Protein AF-C7ENZ5-F1 (afdb_monomer_lite)

Secondary structure (DSSP, 8-state):
-TT--B--EEEESSS-BTTBPPEEEEEEEETTTTEEEEEEEETTEE---B--S-----TT----

Organism: Bombus terrestris (NCBI:txid30195)

pLDDT: mean 96.77, std 1.86, range [89.81, 98.69]

Sequence (64 aa):
PPSAVRFAVNYQLGPTLNPRDDIAIHVSPRFAEGFITRNHIVSMTWGPEENDGPMWIQPGQEFE

Radius of gyration: 12.93 Å; chains: 1; bounding box: 29×18×32 Å

Structure (mmCIF, N/CA/C/O backbone):
data_AF-C7ENZ5-F1
#
_entry.id   AF-C7ENZ5-F1
#
loop_
_atom_site.group_PDB
_atom_site.id
_atom_site.type_symbol
_atom_site.label_atom_id
_atom_site.label_alt_id
_atom_site.label_comp_id
_atom_site.label_asym_id
_atom_site.label_entity_id
_atom_site.label_seq_id
_atom_site.pdbx_PDB_ins_code
_atom_site.Cartn_x
_atom_site.Cartn_y
_atom_site.Cartn_z
_atom_site.occupancy
_atom_site.B_iso_or_equiv
_atom_site.auth_seq_id
_atom_site.auth_comp_id
_atom_site.auth_asym_id
_atom_site.auth_atom_id
_atom_site.pdbx_PDB_model_num
ATOM 1 N N . PRO A 1 1 ? -2.286 2.189 13.313 1.00 89.81 1 PRO A N 1
ATOM 2 C CA . PRO A 1 1 ? -2.806 3.322 14.124 1.00 89.81 1 PRO A CA 1
ATOM 3 C C . PRO A 1 1 ? -4.323 3.477 13.958 1.00 89.81 1 PRO A C 1
ATOM 5 O O . PRO A 1 1 ? -4.793 3.239 12.848 1.00 89.81 1 PRO A O 1
ATOM 8 N N . PRO A 1 2 ? -5.076 3.888 14.995 1.00 95.25 2 PRO A N 1
ATOM 9 C CA . PRO A 1 2 ? -6.524 4.114 14.883 1.00 95.25 2 PRO A CA 1
ATOM 10 C C . PRO A 1 2 ? -6.911 5.192 13.858 1.00 95.25 2 PRO A C 1
ATOM 12 O O . PRO A 1 2 ? -7.978 5.128 13.266 1.00 95.25 2 PRO A O 1
ATOM 15 N N . SER A 1 3 ? -6.027 6.161 13.604 1.00 96.25 3 SER A N 1
ATOM 16 C CA . SER A 1 3 ? -6.210 7.234 12.616 1.00 96.25 3 SER A CA 1
ATOM 17 C C . SER A 1 3 ? -5.645 6.909 11.224 1.00 96.25 3 SER A C 1
ATOM 19 O O . SER A 1 3 ? -5.440 7.811 10.413 1.00 96.25 3 SER A O 1
ATOM 21 N N . ALA A 1 4 ? -5.322 5.642 10.941 1.00 95.94 4 ALA A N 1
ATOM 22 C CA . ALA A 1 4 ? -4.770 5.259 9.646 1.00 95.94 4 ALA A CA 1
ATOM 23 C C . ALA A 1 4 ? -5.804 5.455 8.526 1.00 95.94 4 ALA A C 1
ATOM 25 O O . ALA A 1 4 ? -6.937 4.999 8.638 1.00 95.94 4 ALA A O 1
ATOM 26 N N . VAL A 1 5 ? -5.388 6.099 7.432 1.00 96.38 5 VAL A N 1
ATOM 27 C CA . VAL A 1 5 ? -6.224 6.302 6.231 1.00 96.38 5 VAL A CA 1
ATOM 28 C C . VAL A 1 5 ? -5.947 5.225 5.182 1.00 96.38 5 VAL A C 1
ATOM 30 O O . VAL A 1 5 ? -6.868 4.680 4.582 1.00 96.38 5 VAL A O 1
ATOM 33 N N . ARG A 1 6 ? -4.667 4.894 4.983 1.00 96.44 6 ARG A N 1
ATOM 34 C CA . ARG A 1 6 ? -4.199 3.838 4.082 1.00 96.44 6 ARG A CA 1
ATOM 35 C C . ARG A 1 6 ? -2.753 3.470 4.385 1.00 96.44 6 ARG A C 1
ATOM 37 O O . ARG A 1 6 ? -2.031 4.246 5.012 1.00 96.44 6 ARG A O 1
ATOM 44 N N . PHE A 1 7 ? -2.317 2.340 3.857 1.00 97.44 7 PHE A N 1
ATOM 45 C CA . PHE A 1 7 ? -0.906 2.004 3.679 1.00 97.44 7 PHE A CA 1
ATOM 46 C C . PHE A 1 7 ? -0.741 1.201 2.385 1.00 97.44 7 PHE A C 1
ATOM 48 O O . PHE A 1 7 ? -1.726 0.947 1.691 1.00 97.44 7 PHE A O 1
ATOM 55 N N . ALA A 1 8 ? 0.492 0.843 2.031 1.00 97.69 8 ALA A N 1
ATOM 56 C CA . ALA A 1 8 ? 0.749 -0.033 0.898 1.00 97.69 8 ALA A CA 1
ATOM 57 C C . ALA A 1 8 ? 1.887 -1.008 1.193 1.00 97.69 8 ALA A C 1
ATOM 59 O O . ALA A 1 8 ? 2.882 -0.633 1.815 1.00 97.69 8 ALA A O 1
ATOM 60 N N . VAL A 1 9 ? 1.742 -2.231 0.693 1.00 97.81 9 VAL A N 1
ATOM 61 C CA . VAL A 1 9 ? 2.798 -3.240 0.612 1.00 97.81 9 VAL A CA 1
ATOM 62 C C . VAL A 1 9 ? 3.085 -3.474 -0.864 1.00 97.81 9 VAL A C 1
ATOM 64 O O . VAL A 1 9 ? 2.165 -3.718 -1.645 1.00 97.81 9 VAL A O 1
ATOM 67 N N . ASN A 1 10 ? 4.357 -3.368 -1.247 1.00 98.25 10 ASN A N 1
ATOM 68 C CA . ASN A 1 10 ? 4.791 -3.491 -2.634 1.00 98.25 10 ASN A CA 1
ATOM 69 C C . ASN A 1 10 ? 5.815 -4.617 -2.766 1.00 98.25 10 ASN A C 1
ATOM 71 O O . ASN A 1 10 ? 6.847 -4.588 -2.096 1.00 98.25 10 ASN A O 1
ATOM 75 N N . TYR A 1 11 ? 5.567 -5.552 -3.682 1.00 98.31 11 TYR A N 1
ATOM 76 C CA . TYR A 1 11 ? 6.578 -6.480 -4.177 1.00 98.31 11 TYR A CA 1
ATOM 77 C C . TYR A 1 11 ? 7.244 -5.860 -5.413 1.00 98.31 11 TYR A C 1
ATOM 79 O O . TYR A 1 11 ? 6.695 -5.897 -6.516 1.00 98.31 11 TYR A O 1
ATOM 87 N N . GLN A 1 12 ? 8.380 -5.195 -5.190 1.00 98.25 12 GLN A N 1
ATOM 88 C CA . GLN A 1 12 ? 9.091 -4.379 -6.181 1.00 98.25 12 GLN A CA 1
ATOM 89 C C . GLN A 1 12 ? 10.322 -5.118 -6.733 1.00 98.25 12 GLN A C 1
ATOM 91 O O . GLN A 1 12 ? 10.996 -5.830 -5.991 1.00 98.25 12 GLN A O 1
ATOM 96 N N . LEU A 1 13 ? 10.638 -4.926 -8.020 1.00 97.88 13 LEU A N 1
ATOM 97 C CA . LEU A 1 13 ? 11.737 -5.615 -8.725 1.00 97.88 13 LEU A CA 1
ATOM 98 C C . LEU A 1 13 ? 13.142 -5.064 -8.410 1.00 97.88 13 LEU A C 1
ATOM 100 O O . LEU A 1 13 ? 14.141 -5.539 -8.947 1.00 97.88 13 LEU A O 1
ATOM 104 N N . GLY A 1 14 ? 13.233 -4.086 -7.519 1.00 97.12 14 GLY A N 1
ATOM 105 C CA . GLY A 1 14 ? 14.475 -3.505 -7.032 1.00 97.12 14 GLY A CA 1
ATOM 106 C C . GLY A 1 14 ? 14.181 -2.437 -5.979 1.00 97.12 14 GLY A C 1
ATOM 107 O O . GLY A 1 14 ? 13.014 -2.169 -5.691 1.00 97.12 14 GLY A O 1
ATOM 108 N N . PRO A 1 15 ? 15.200 -1.848 -5.338 1.00 96.00 15 PRO A N 1
ATOM 109 C CA . PRO A 1 15 ? 15.006 -0.858 -4.279 1.00 96.00 15 PRO A CA 1
ATOM 110 C C . PRO A 1 15 ? 14.846 0.581 -4.798 1.00 96.00 15 PRO A C 1
ATOM 112 O O . PRO A 1 15 ? 14.611 1.494 -4.004 1.00 96.00 15 PRO A O 1
ATOM 115 N N . THR A 1 16 ? 15.012 0.822 -6.099 1.00 97.56 16 THR A N 1
ATOM 116 C CA . THR A 1 16 ? 15.078 2.170 -6.671 1.00 97.56 16 THR A CA 1
ATOM 117 C C . THR A 1 16 ? 13.702 2.827 -6.648 1.00 97.56 16 THR A C 1
ATOM 119 O O . THR A 1 16 ? 12.681 2.208 -6.954 1.00 97.56 16 THR A O 1
ATOM 122 N N . LEU A 1 17 ? 13.661 4.107 -6.268 1.00 94.25 17 LEU A N 1
ATOM 123 C CA . LEU A 1 17 ? 12.421 4.888 -6.170 1.00 94.25 17 LEU A CA 1
ATOM 124 C C . LEU A 1 17 ? 12.342 6.038 -7.181 1.00 94.25 17 LEU A C 1
ATOM 126 O O . LEU A 1 17 ? 11.264 6.606 -7.351 1.00 94.25 17 LEU A O 1
ATOM 130 N N . ASN A 1 18 ? 13.453 6.401 -7.830 1.00 93.50 18 ASN A N 1
ATOM 131 C CA . ASN A 1 18 ? 13.492 7.478 -8.816 1.00 93.50 18 ASN A CA 1
ATOM 132 C C . ASN A 1 18 ? 14.599 7.261 -9.883 1.00 93.50 18 ASN A C 1
ATOM 134 O O . ASN A 1 18 ? 15.766 7.513 -9.577 1.00 93.50 18 ASN A O 1
ATOM 138 N N . PRO A 1 19 ? 14.251 6.821 -11.113 1.00 90.44 19 PRO A N 1
ATOM 139 C CA . PRO A 1 19 ? 12.935 6.292 -11.472 1.00 90.44 19 PRO A CA 1
ATOM 140 C C . PRO A 1 19 ? 12.641 5.030 -10.651 1.00 90.44 19 PRO A C 1
ATOM 142 O O . PRO A 1 19 ? 13.551 4.319 -10.229 1.00 90.44 19 PRO A O 1
ATOM 145 N N . ARG A 1 20 ? 11.372 4.808 -10.325 1.00 95.38 20 ARG A N 1
ATOM 146 C CA . ARG A 1 20 ? 10.956 3.676 -9.499 1.00 95.38 20 ARG A CA 1
ATOM 147 C C . ARG A 1 20 ? 11.072 2.377 -10.302 1.00 95.38 20 ARG A C 1
ATOM 149 O O . ARG A 1 20 ? 10.653 2.343 -11.455 1.00 95.38 20 ARG A O 1
ATOM 156 N N . ASP A 1 21 ? 11.582 1.325 -9.667 1.00 98.25 21 ASP A N 1
ATOM 157 C CA . ASP A 1 21 ? 11.545 -0.029 -10.230 1.00 98.25 21 ASP A CA 1
ATOM 158 C C . ASP A 1 21 ?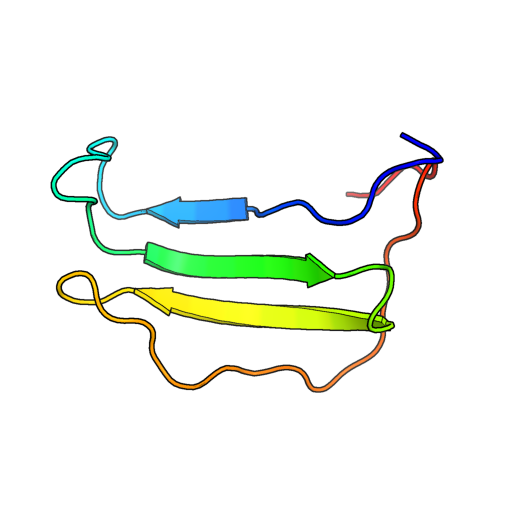 10.103 -0.553 -10.306 1.00 98.25 21 ASP A C 1
ATOM 160 O O . ASP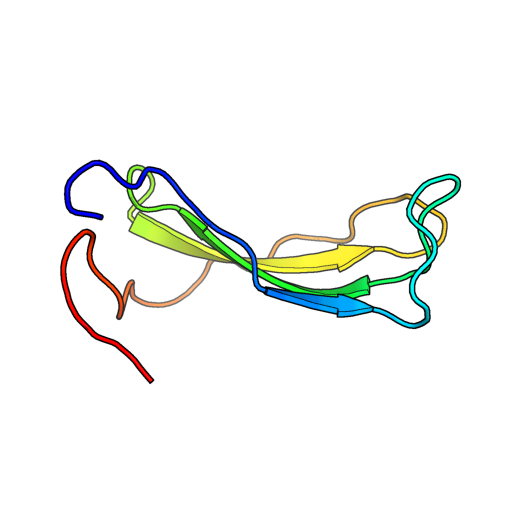 A 1 21 ? 9.273 -0.245 -9.448 1.00 98.25 21 ASP A O 1
ATOM 164 N N . ASP A 1 22 ? 9.804 -1.383 -11.301 1.00 98.50 22 ASP A N 1
ATOM 165 C CA . ASP A 1 22 ? 8.469 -1.958 -11.477 1.00 98.50 22 ASP A CA 1
ATOM 166 C C . ASP A 1 22 ? 7.952 -2.639 -10.196 1.00 98.50 22 ASP A C 1
ATOM 168 O O . ASP A 1 22 ? 8.694 -3.291 -9.450 1.00 98.50 22 ASP A O 1
ATOM 172 N N . ILE A 1 23 ? 6.650 -2.491 -9.945 1.00 98.69 23 ILE A N 1
ATOM 173 C CA . ILE A 1 23 ? 5.953 -3.146 -8.836 1.00 98.69 23 ILE A CA 1
ATOM 174 C C . ILE A 1 23 ? 5.124 -4.272 -9.434 1.00 98.69 23 ILE A C 1
ATOM 176 O O . ILE A 1 23 ? 4.107 -4.007 -10.072 1.00 98.69 23 ILE A O 1
ATOM 180 N N . ALA A 1 24 ? 5.524 -5.520 -9.190 1.00 98.38 24 ALA A N 1
ATOM 181 C CA . ALA A 1 24 ? 4.759 -6.681 -9.635 1.00 98.38 24 ALA A CA 1
ATOM 182 C C . ALA A 1 24 ? 3.413 -6.782 -8.906 1.00 98.38 24 ALA A C 1
ATOM 184 O O . ALA A 1 24 ? 2.406 -7.122 -9.519 1.00 98.38 24 ALA A O 1
ATOM 185 N N . ILE A 1 25 ? 3.401 -6.486 -7.600 1.00 98.44 25 ILE A N 1
ATOM 186 C CA . ILE A 1 25 ? 2.198 -6.532 -6.762 1.00 98.44 25 ILE A CA 1
ATOM 187 C C . ILE A 1 25 ? 2.178 -5.313 -5.841 1.00 98.44 25 ILE A C 1
ATOM 189 O O . ILE A 1 25 ? 3.051 -5.157 -4.987 1.00 98.44 25 ILE A O 1
ATOM 193 N N . HIS A 1 26 ? 1.168 -4.467 -6.002 1.00 98.62 26 HIS A N 1
ATOM 194 C CA . HIS A 1 26 ? 0.801 -3.398 -5.081 1.00 98.62 26 HIS A CA 1
ATOM 195 C C . HIS A 1 26 ? -0.459 -3.812 -4.327 1.00 98.62 26 HIS A C 1
ATOM 197 O O . HIS A 1 26 ? -1.473 -4.074 -4.965 1.00 98.62 26 HIS A O 1
ATOM 203 N N . VAL A 1 27 ? -0.416 -3.833 -2.995 1.00 98.25 27 VAL A N 1
ATOM 204 C CA . VAL A 1 27 ? -1.592 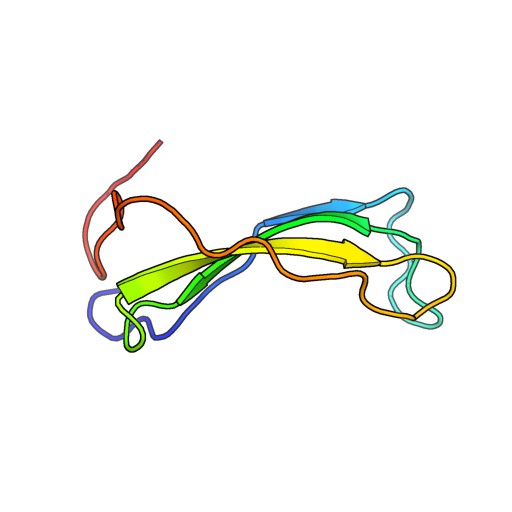-4.048 -2.137 1.00 98.25 27 VAL A CA 1
ATOM 205 C C . VAL A 1 27 ? -1.765 -2.828 -1.248 1.00 98.25 27 VAL A C 1
ATOM 207 O O . VAL A 1 27 ? -0.885 -2.528 -0.442 1.00 98.25 27 VAL A O 1
ATOM 210 N N . SER A 1 28 ? -2.887 -2.119 -1.376 1.00 97.94 28 SER A N 1
ATOM 211 C CA . SER A 1 28 ? -3.160 -0.915 -0.589 1.00 97.94 28 SER A CA 1
ATOM 212 C C . SER A 1 28 ? -4.564 -0.925 0.010 1.00 97.94 28 SER A C 1
ATOM 214 O O . SER A 1 28 ? -5.539 -0.632 -0.686 1.00 97.94 28 SER A O 1
ATOM 216 N N . PRO A 1 29 ? -4.686 -1.238 1.312 1.00 97.81 29 PRO A N 1
ATOM 217 C CA . PRO A 1 29 ? -5.921 -1.049 2.062 1.00 97.81 29 PRO A CA 1
ATOM 218 C C . PRO A 1 29 ? -6.267 0.436 2.133 1.00 97.81 29 PRO A C 1
ATOM 220 O O . PRO A 1 29 ? -5.480 1.241 2.644 1.00 97.81 29 PRO A O 1
ATOM 223 N N . ARG A 1 30 ? -7.441 0.794 1.610 1.00 97.19 30 ARG A N 1
ATOM 224 C CA . ARG A 1 30 ? -7.979 2.154 1.623 1.00 97.19 30 ARG A CA 1
ATOM 225 C C . ARG A 1 30 ? -9.178 2.194 2.567 1.00 97.19 30 ARG A C 1
ATOM 227 O O . ARG A 1 30 ? -10.281 1.778 2.219 1.00 97.19 30 ARG A O 1
ATOM 234 N N . PHE A 1 31 ? -8.933 2.592 3.816 1.00 96.50 31 PHE A N 1
ATOM 235 C CA . PHE A 1 31 ? -9.900 2.388 4.900 1.00 96.50 31 PHE A CA 1
ATOM 236 C C . PHE A 1 31 ? -11.160 3.244 4.756 1.00 96.50 31 PHE A C 1
ATOM 238 O O . PHE A 1 31 ? -12.233 2.791 5.141 1.00 96.50 31 PHE A O 1
ATOM 245 N N . ALA A 1 32 ? -11.047 4.452 4.198 1.00 94.56 32 ALA A N 1
ATOM 246 C CA . ALA A 1 32 ? -12.200 5.329 3.997 1.00 94.56 32 ALA A CA 1
ATOM 247 C C . ALA A 1 32 ? -13.120 4.818 2.876 1.00 94.56 32 ALA A C 1
ATOM 249 O O . ALA A 1 32 ? -14.335 4.979 2.945 1.00 94.56 32 ALA A O 1
ATOM 250 N N . GLU A 1 33 ? -12.537 4.186 1.861 1.00 95.38 33 GLU A N 1
ATOM 251 C CA . GLU A 1 33 ? -13.233 3.654 0.696 1.00 95.38 33 GLU A CA 1
ATOM 252 C C . GLU A 1 33 ? -13.760 2.228 0.915 1.00 95.38 33 GLU A C 1
ATOM 254 O O . GLU A 1 33 ? -14.663 1.788 0.207 1.00 95.38 33 GLU A O 1
ATOM 259 N N . GLY A 1 34 ? -13.235 1.512 1.912 1.00 96.44 34 GLY A N 1
ATOM 260 C CA . GLY A 1 34 ? -13.751 0.208 2.327 1.00 96.44 34 GLY A CA 1
ATOM 261 C C . GLY A 1 34 ? -13.328 -0.961 1.435 1.00 96.44 34 GLY A C 1
ATOM 262 O O . GLY A 1 34 ? -13.941 -2.022 1.511 1.00 96.44 34 GLY A O 1
ATOM 263 N N . PHE A 1 35 ? -12.274 -0.799 0.630 1.00 97.06 35 PHE A N 1
ATOM 264 C CA . PHE A 1 35 ? -11.687 -1.876 -0.173 1.00 97.06 35 PHE A CA 1
ATOM 265 C C . PHE A 1 35 ? -10.155 -1.891 -0.122 1.00 97.06 35 PHE A C 1
ATOM 267 O O . PHE A 1 35 ? -9.493 -0.937 0.298 1.00 97.06 35 PHE A O 1
ATOM 274 N N . ILE A 1 36 ? -9.580 -3.006 -0.568 1.00 98.12 36 ILE A N 1
ATOM 275 C CA . ILE A 1 36 ? -8.137 -3.169 -0.743 1.00 98.12 36 ILE A CA 1
ATOM 276 C C . ILE A 1 36 ? -7.847 -3.125 -2.239 1.00 98.12 36 ILE A C 1
ATOM 278 O O . ILE A 1 36 ? -8.225 -4.039 -2.968 1.00 98.12 36 ILE A O 1
ATOM 282 N N . THR A 1 37 ? -7.153 -2.082 -2.691 1.00 98.06 37 THR A N 1
ATOM 283 C CA . THR A 1 37 ? -6.709 -1.996 -4.085 1.00 98.06 37 THR A CA 1
ATOM 284 C C . THR A 1 37 ? -5.560 -2.957 -4.321 1.00 98.06 37 THR A C 1
ATOM 286 O O . THR A 1 37 ? -4.548 -2.876 -3.617 1.00 98.06 37 THR A O 1
ATOM 289 N N . ARG A 1 38 ? -5.676 -3.805 -5.349 1.00 98.38 38 ARG A N 1
ATOM 290 C CA . ARG A 1 38 ? -4.517 -4.449 -5.973 1.00 98.38 38 ARG A CA 1
ATOM 291 C C . ARG A 1 38 ? -4.229 -3.842 -7.332 1.00 98.38 38 ARG A C 1
ATOM 293 O O . ARG A 1 38 ? -5.148 -3.494 -8.068 1.00 98.38 38 ARG A O 1
ATOM 300 N N . ASN A 1 39 ? -2.950 -3.700 -7.648 1.00 98.69 39 ASN A N 1
ATOM 301 C CA . ASN A 1 39 ? -2.497 -3.244 -8.958 1.00 98.69 39 ASN A CA 1
ATOM 302 C C . ASN A 1 39 ? -1.024 -3.648 -9.182 1.00 98.69 39 ASN A C 1
ATOM 304 O O . ASN A 1 39 ? -0.416 -4.309 -8.338 1.00 98.69 39 ASN A O 1
ATOM 308 N N . HIS A 1 40 ? -0.441 -3.208 -10.291 1.00 98.69 40 HIS A N 1
ATOM 309 C CA . HIS A 1 40 ? 0.975 -3.281 -10.624 1.00 98.69 40 HIS A CA 1
ATOM 310 C C . HIS A 1 40 ? 1.451 -1.950 -11.231 1.00 98.69 40 HIS A C 1
ATOM 312 O O . HIS A 1 40 ? 0.647 -1.151 -11.718 1.00 98.69 40 HIS A O 1
ATOM 318 N N . ILE A 1 41 ? 2.766 -1.722 -11.214 1.00 98.44 41 ILE A N 1
ATOM 319 C CA . ILE A 1 41 ? 3.425 -0.650 -11.970 1.00 98.44 41 ILE A CA 1
ATOM 320 C C . ILE A 1 41 ? 4.383 -1.287 -12.968 1.00 98.44 41 ILE A C 1
ATOM 322 O O . ILE A 1 41 ? 5.262 -2.040 -12.554 1.00 98.44 41 ILE A O 1
ATOM 326 N N . VAL A 1 42 ? 4.252 -0.927 -14.245 1.00 98.06 42 VAL A N 1
ATOM 327 C CA . VAL A 1 42 ? 5.220 -1.254 -15.302 1.00 98.06 42 VAL A CA 1
ATOM 328 C C . VAL A 1 42 ? 5.620 0.030 -16.010 1.00 98.06 42 VAL A C 1
ATOM 330 O O . VAL A 1 42 ? 4.758 0.809 -16.419 1.00 98.06 42 VAL A O 1
ATOM 333 N N . SER A 1 43 ? 6.925 0.270 -16.153 1.00 96.44 43 SER A N 1
ATOM 334 C CA . SER A 1 43 ? 7.455 1.476 -16.806 1.00 96.44 43 SER A CA 1
ATOM 335 C C . SER A 1 43 ? 6.832 2.759 -16.239 1.00 96.44 43 SER A C 1
ATOM 337 O O . SER A 1 43 ? 6.334 3.611 -16.976 1.00 96.44 43 SER A O 1
ATOM 339 N N . MET A 1 44 ? 6.815 2.874 -14.905 1.00 96.12 44 MET A N 1
ATOM 340 C CA . MET A 1 44 ? 6.257 4.017 -14.160 1.00 96.12 44 MET A CA 1
ATOM 341 C C . MET A 1 44 ? 4.744 4.251 -14.340 1.00 96.12 44 MET A C 1
ATOM 343 O O . MET A 1 44 ? 4.233 5.282 -13.901 1.00 96.12 44 MET A O 1
ATOM 347 N N . THR A 1 45 ? 4.014 3.312 -14.944 1.00 97.50 45 THR A N 1
ATOM 348 C CA . THR A 1 45 ? 2.575 3.434 -15.211 1.00 97.50 45 THR A CA 1
ATOM 349 C C . THR A 1 45 ? 1.788 2.401 -14.416 1.00 97.50 45 THR A C 1
ATOM 351 O O . THR A 1 45 ? 2.159 1.230 -14.379 1.00 97.50 45 THR A O 1
ATOM 354 N N . TRP A 1 46 ? 0.698 2.838 -13.783 1.00 98.50 46 TRP A N 1
ATOM 355 C CA . TRP A 1 46 ? -0.244 1.945 -13.110 1.00 98.50 46 TRP A CA 1
ATOM 356 C C . TRP A 1 46 ? -1.059 1.141 -14.121 1.00 98.50 46 TRP A C 1
ATOM 358 O O . TRP A 1 46 ? -1.544 1.693 -15.111 1.00 98.50 46 TRP A O 1
ATOM 368 N N . GLY A 1 47 ? -1.244 -0.144 -13.837 1.00 98.69 47 GLY A N 1
ATOM 369 C CA . GLY A 1 47 ? -2.193 -0.992 -14.546 1.00 98.69 47 GLY A CA 1
ATOM 370 C C . GLY A 1 47 ? -3.655 -0.733 -14.146 1.00 98.69 47 GLY A C 1
ATOM 371 O O . GLY A 1 47 ? -3.959 0.221 -13.418 1.00 98.69 47 GLY A O 1
ATOM 372 N N . PRO A 1 48 ? -4.590 -1.580 -14.611 1.00 98.38 48 PRO A N 1
ATOM 373 C CA . PRO A 1 48 ? -5.968 -1.571 -14.130 1.00 98.38 48 PRO A CA 1
ATOM 374 C C . PRO A 1 48 ? -6.035 -1.971 -12.647 1.00 98.38 48 PRO A C 1
ATOM 376 O O . PRO A 1 48 ? -5.413 -2.945 -12.230 1.00 98.38 48 PRO A O 1
ATOM 379 N N . GLU A 1 49 ? -6.800 -1.220 -11.852 1.00 98.31 49 GLU A N 1
ATOM 380 C CA . GLU A 1 49 ? -7.043 -1.558 -10.447 1.00 98.31 49 GLU A CA 1
ATOM 381 C C . GLU A 1 49 ? -7.990 -2.755 -10.319 1.00 98.31 49 GLU A C 1
ATOM 383 O O . GLU A 1 49 ? -8.986 -2.861 -11.035 1.00 98.31 49 GLU A O 1
ATOM 388 N N . GLU A 1 50 ? -7.736 -3.594 -9.321 1.00 98.44 50 GLU A N 1
ATOM 389 C CA . GLU A 1 50 ? -8.675 -4.606 -8.865 1.00 98.44 50 GLU A CA 1
ATOM 390 C C . GLU A 1 50 ? -9.104 -4.296 -7.422 1.00 98.44 50 GLU A C 1
ATOM 392 O O . GLU A 1 50 ? -8.301 -4.389 -6.489 1.00 98.44 50 GLU A O 1
ATOM 397 N N . ASN A 1 51 ? -10.371 -3.919 -7.236 1.00 97.88 51 ASN A N 1
ATOM 398 C CA . ASN A 1 51 ? -10.899 -3.428 -5.954 1.00 97.88 51 ASN A CA 1
ATOM 399 C C . ASN A 1 51 ? -11.996 -4.333 -5.357 1.00 97.88 51 ASN A C 1
ATOM 401 O O . ASN A 1 51 ? -12.527 -4.029 -4.292 1.00 97.88 51 ASN A O 1
ATOM 405 N N . ASP A 1 52 ? -12.338 -5.441 -6.021 1.00 96.75 52 ASP A N 1
ATOM 406 C CA . ASP A 1 52 ? -13.386 -6.353 -5.556 1.00 96.75 52 ASP A CA 1
ATOM 407 C C . ASP A 1 52 ? -12.959 -7.146 -4.319 1.00 96.75 52 ASP A C 1
ATOM 409 O O . ASP A 1 52 ? -11.821 -7.608 -4.218 1.00 96.75 52 ASP A O 1
ATOM 413 N N . GLY A 1 53 ? -13.907 -7.389 -3.418 1.00 94.62 53 GLY A N 1
ATOM 414 C CA . GLY A 1 53 ? -13.703 -8.181 -2.208 1.00 94.62 53 GLY A CA 1
ATOM 415 C C . GLY A 1 53 ? -13.884 -7.367 -0.926 1.00 94.62 53 GLY A C 1
ATOM 416 O O . GLY A 1 53 ? -14.081 -6.153 -0.967 1.00 94.62 53 GLY A O 1
ATOM 417 N N . PRO A 1 54 ? -13.887 -8.037 0.232 1.00 94.75 54 PRO A N 1
ATOM 418 C CA . PRO A 1 54 ? -14.139 -7.383 1.509 1.00 94.75 54 PRO A CA 1
ATOM 419 C C . PRO A 1 54 ? -12.880 -6.705 2.082 1.00 9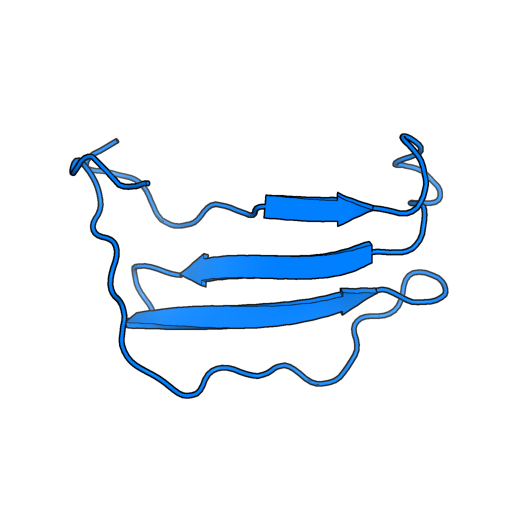4.75 54 PRO A C 1
ATOM 421 O O . PRO A 1 54 ? -11.744 -7.069 1.782 1.00 94.75 54 PRO A O 1
ATOM 424 N N . MET A 1 55 ? -13.094 -5.741 2.978 1.00 96.12 55 MET A N 1
ATOM 425 C CA . MET A 1 55 ? -12.047 -5.157 3.817 1.00 96.12 55 MET A CA 1
ATOM 426 C C . MET A 1 55 ? -11.832 -6.027 5.063 1.00 96.12 55 MET A C 1
ATOM 428 O O . MET A 1 55 ? -12.622 -5.972 6.004 1.00 96.12 55 MET A O 1
ATOM 432 N N .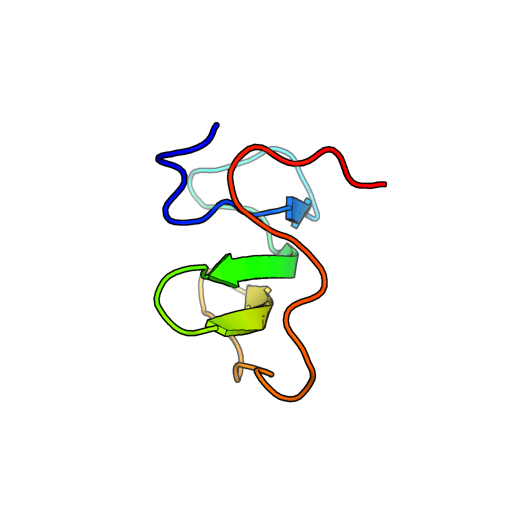 TRP A 1 56 ? -10.760 -6.822 5.079 1.00 93.75 56 TRP A N 1
ATOM 433 C CA . TRP A 1 56 ? -10.427 -7.698 6.217 1.00 93.75 56 TRP A CA 1
ATOM 434 C C . TRP A 1 56 ? -9.636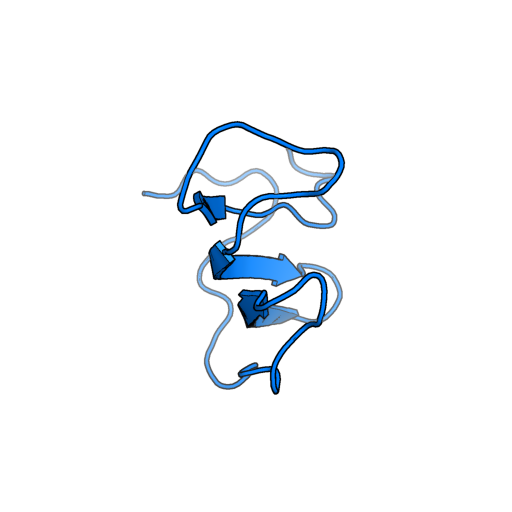 -7.010 7.338 1.00 93.75 56 TRP A C 1
ATOM 436 O O . TRP A 1 56 ? -9.442 -7.599 8.395 1.00 93.75 56 TRP A O 1
ATOM 446 N N . ILE A 1 57 ? -9.168 -5.782 7.113 1.00 95.69 57 ILE A N 1
ATOM 447 C CA . ILE A 1 57 ? -8.238 -5.074 8.000 1.00 95.69 57 ILE A CA 1
ATOM 448 C C . ILE A 1 57 ? -8.871 -3.782 8.497 1.00 95.69 57 ILE A C 1
ATOM 450 O O . ILE A 1 57 ? -9.541 -3.089 7.734 1.00 95.69 57 ILE A O 1
ATOM 454 N N . GLN A 1 58 ? -8.628 -3.423 9.759 1.00 95.88 58 GLN A N 1
ATOM 455 C CA . GLN A 1 58 ? -9.194 -2.212 10.355 1.00 95.88 58 GLN A CA 1
ATOM 456 C C . GLN A 1 58 ? -8.129 -1.326 11.014 1.00 95.88 58 GLN A C 1
ATOM 458 O O . GLN A 1 58 ? -7.151 -1.832 11.576 1.00 95.88 58 GLN A O 1
ATOM 463 N N . PRO A 1 59 ? -8.310 0.008 11.000 1.00 97.00 59 PRO A N 1
ATOM 464 C CA . PRO A 1 59 ? -7.427 0.919 11.712 1.00 97.00 59 PRO A CA 1
ATOM 465 C C . PRO A 1 59 ? -7.330 0.583 13.204 1.00 97.00 59 PRO A C 1
ATOM 467 O O . PRO A 1 59 ? -8.329 0.478 13.908 1.00 97.00 59 PRO A O 1
ATOM 470 N N . GLY A 1 60 ? -6.099 0.462 13.701 1.00 96.31 60 GLY A N 1
ATOM 471 C CA . GLY A 1 60 ? -5.833 0.220 15.123 1.00 96.31 60 GLY A CA 1
ATOM 472 C C . GLY A 1 60 ? -5.950 -1.239 15.566 1.00 96.31 60 GLY A C 1
ATOM 473 O O . GLY A 1 60 ? -5.729 -1.496 16.744 1.00 96.31 60 GLY A O 1
ATOM 474 N N . GLN A 1 61 ? -6.245 -2.169 14.655 1.00 96.81 61 GLN A N 1
ATOM 475 C CA . GLN A 1 61 ? -6.227 -3.609 14.920 1.00 96.81 61 GLN A CA 1
ATOM 476 C C . GLN A 1 61 ? -4.948 -4.257 14.379 1.00 96.81 61 GLN A C 1
ATOM 478 O O . GLN A 1 61 ? -4.347 -3.768 13.418 1.00 96.81 61 GLN A O 1
ATOM 483 N N . GLU A 1 62 ? -4.531 -5.346 15.023 1.00 96.75 62 GLU A N 1
ATOM 484 C CA . GLU A 1 62 ? -3.466 -6.219 14.529 1.00 96.75 62 GLU A CA 1
ATOM 485 C C . GLU A 1 62 ? -3.974 -7.053 13.345 1.00 96.75 62 GLU A C 1
ATOM 487 O O . GLU A 1 62 ? -5.163 -7.358 13.250 1.00 96.75 62 GLU A O 1
ATOM 492 N N . PHE A 1 63 ? -3.070 -7.396 12.432 1.00 95.31 63 PHE A N 1
ATOM 493 C CA . PHE A 1 63 ? -3.324 -8.248 11.274 1.00 95.31 63 PHE A CA 1
ATOM 494 C C . PHE A 1 63 ? -2.033 -8.977 10.888 1.00 95.31 63 PHE A C 1
ATOM 496 O O . PHE A 1 63 ? -0.943 -8.505 11.224 1.00 95.31 63 PHE A O 1
ATOM 503 N N . GLU A 1 64 ? -2.168 -10.096 10.178 1.00 93.19 64 GLU A N 1
ATOM 504 C CA . GLU A 1 64 ? -1.074 -10.897 9.610 1.00 93.19 64 GLU A CA 1
ATOM 505 C C . GLU A 1 64 ? -1.334 -11.155 8.122 1.00 93.19 64 GLU A C 1
ATOM 507 O O . GLU A 1 64 ? -2.512 -11.402 7.766 1.00 93.19 64 GLU A O 1
#

Foldseek 3Di:
DQPDQKDKDFPFPDDDVVVGGKTPWIWMDGAVVQWIWIWIDDPNDIDDIDTDDGDPDHRPDDDD

InterPro domains:
  IPR001079 Galectin, carbohydrate recognition domain [PF00337] (3-64)
  IPR001079 Galectin, carbohydrate recognition domain [PS51304] (1-64)
  IPR013320 Concanavalin A-like lectin/glucanase domain superfamily [SSF49899] (3-64)
  IPR044156 Galectin-like [PTHR11346] (2-64)